Protein AF-A0A846MI63-F1 (afdb_monomer)

Nearest PDB structures (foldseek):
  7zah-assembly1_C  TM=7.031E-01  e=2.041E+00  Pyrococcus abyssi GE5
  9e7f-assembly1_Bc  TM=6.217E-01  e=7.383E+00  Pyrobaculum calidifontis JCM 11548

Foldseek 3Di:
DPPAADAQPPPRHGADPPFDKDWDFDDDPDPDPDPVVVCCVPGTRIHGPVRVVVVVVVVD

Secondary structure (DSSP, 8-state):
---S--B-TTT-PBPPTT--EEEE-PPPSS-S---HHHHHHHH-EEEEHHHHHHHHTT--

Mean predicted aligned error: 7.24 Å

Organism: NCBI:txid29396

Radius of gyration: 13.4 Å; Cα contacts (8 Å, |Δi|>4): 55; chains: 1; bounding box: 32×23×38 Å

Solvent-accessible surface area (backbone atoms only — not comparable to full-atom values): 3986 Å² total; per-residue (Å²): 134,93,83,69,71,60,45,21,75,82,80,64,46,69,57,60,91,90,57,67,70,44,70,54,63,80,80,76,92,67,93,65,93,69,56,60,71,60,49,44,70,74,59,38,45,41,32,39,52,72,64,52,57,60,58,62,67,76,78,116

Sequence (60 aa):
MFSRPPTCSVCGKPIEKNEPIYVRMRYPSYRGMVEIQAFLRQEGTIICEVCFSQKNNHEK

Structure (mmCIF, N/CA/C/O backbone):
data_AF-A0A846MI63-F1
#
_entry.id   AF-A0A846MI63-F1
#
loop_
_atom_site.group_PDB
_atom_site.id
_atom_site.type_symbol
_atom_site.label_atom_id
_atom_site.label_alt_id
_atom_site.label_comp_id
_atom_site.label_asym_id
_atom_site.label_entity_id
_atom_site.label_seq_id
_atom_site.pdbx_PDB_ins_code
_atom_site.Cartn_x
_atom_site.Cartn_y
_atom_site.Cartn_z
_atom_site.occupancy
_atom_site.B_iso_or_equiv
_atom_site.auth_seq_id
_atom_site.auth_comp_id
_atom_site.auth_asym_id
_atom_site.auth_atom_id
_atom_site.pdbx_PDB_model_num
ATOM 1 N N . MET A 1 1 ? -5.551 5.000 -15.386 1.00 41.25 1 MET A N 1
ATOM 2 C CA . MET A 1 1 ? -6.963 4.940 -14.944 1.00 41.25 1 MET A CA 1
ATOM 3 C C . MET A 1 1 ? -7.016 5.134 -13.432 1.00 41.25 1 MET A C 1
ATOM 5 O O . MET A 1 1 ? -6.614 4.239 -12.705 1.00 41.25 1 MET A O 1
ATOM 9 N N . PHE A 1 2 ? -7.442 6.311 -12.963 1.00 52.56 2 PHE A N 1
ATOM 10 C CA . PHE A 1 2 ? -7.525 6.685 -11.537 1.00 52.56 2 PHE A CA 1
ATOM 11 C C . PHE A 1 2 ? -8.923 6.418 -10.944 1.00 52.56 2 PHE A C 1
ATOM 13 O O . PHE A 1 2 ? -9.470 7.248 -10.229 1.00 52.56 2 PHE A O 1
ATOM 20 N N . SER A 1 3 ? -9.562 5.304 -11.300 1.00 57.94 3 SER A N 1
ATOM 21 C CA . SER A 1 3 ? -11.022 5.199 -11.134 1.00 57.94 3 SER A CA 1
ATOM 22 C C . SER A 1 3 ? -11.484 4.391 -9.926 1.00 57.94 3 SER A C 1
ATOM 24 O O . SER A 1 3 ? -12.686 4.322 -9.691 1.00 57.94 3 SER A O 1
ATOM 26 N N . ARG A 1 4 ? -10.581 3.775 -9.153 1.00 65.38 4 ARG A N 1
ATOM 27 C CA . ARG A 1 4 ? -10.967 3.084 -7.916 1.00 65.38 4 ARG A CA 1
ATOM 28 C C . ARG A 1 4 ? -10.012 3.447 -6.784 1.00 65.38 4 ARG A C 1
ATOM 30 O O . ARG A 1 4 ? -8.801 3.323 -6.984 1.00 65.38 4 ARG A O 1
ATOM 37 N N . PRO A 1 5 ? -10.529 3.917 -5.635 1.00 74.56 5 PRO A N 1
ATOM 38 C CA . PRO A 1 5 ? -9.701 4.091 -4.455 1.00 74.56 5 PRO A CA 1
ATOM 39 C C . PRO A 1 5 ? -9.087 2.732 -4.087 1.00 74.56 5 PRO A C 1
ATOM 41 O O . PRO A 1 5 ? -9.759 1.706 -4.243 1.00 74.56 5 PRO A O 1
ATOM 44 N N . PRO A 1 6 ? -7.817 2.695 -3.649 1.00 83.62 6 PRO A N 1
ATOM 45 C CA . PRO A 1 6 ? -7.233 1.463 -3.142 1.00 83.62 6 PRO A CA 1
ATOM 46 C C . PRO A 1 6 ? -8.101 0.931 -1.999 1.00 83.62 6 PRO A C 1
ATOM 48 O O . PRO A 1 6 ? -8.650 1.708 -1.225 1.00 83.62 6 PRO A O 1
ATOM 51 N N . THR A 1 7 ? -8.253 -0.386 -1.905 1.00 91.25 7 THR A N 1
ATOM 52 C CA . THR A 1 7 ? -9.049 -1.041 -0.859 1.00 91.25 7 THR A CA 1
ATOM 53 C C . THR A 1 7 ? -8.149 -1.862 0.048 1.00 91.25 7 THR A C 1
ATOM 55 O O . THR A 1 7 ? -7.163 -2.447 -0.405 1.00 91.25 7 THR A O 1
ATOM 58 N N . CYS A 1 8 ? -8.504 -1.962 1.325 1.00 91.81 8 CYS A N 1
ATOM 59 C CA . CYS A 1 8 ? -7.842 -2.873 2.247 1.00 91.81 8 CYS A CA 1
ATOM 60 C C . CYS A 1 8 ? -8.070 -4.326 1.809 1.00 91.81 8 CYS A C 1
ATOM 62 O O . CYS A 1 8 ? -9.207 -4.763 1.642 1.00 91.81 8 CYS A O 1
ATOM 64 N N . SER A 1 9 ? -6.997 -5.105 1.699 1.00 90.62 9 SER A N 1
ATOM 65 C CA . SER A 1 9 ? -7.059 -6.517 1.291 1.00 90.62 9 SER A CA 1
ATOM 66 C C . SER A 1 9 ? -7.648 -7.435 2.370 1.00 90.62 9 SER A C 1
ATOM 68 O O . SER A 1 9 ? -7.946 -8.590 2.094 1.00 90.62 9 SER A O 1
ATOM 70 N N . VAL A 1 10 ? -7.794 -6.941 3.606 1.00 91.19 10 VAL A N 1
ATOM 71 C CA . VAL A 1 10 ? -8.324 -7.712 4.744 1.00 91.19 10 VAL A CA 1
ATOM 72 C C . VAL A 1 10 ? -9.822 -7.482 4.932 1.00 91.19 10 VAL A C 1
ATOM 74 O O . VAL A 1 10 ? -10.569 -8.441 5.077 1.00 91.19 10 VAL A O 1
ATOM 77 N N . CYS A 1 11 ? -10.272 -6.224 4.941 1.00 91.56 11 CYS A N 1
ATOM 78 C CA . CYS A 1 11 ? -11.671 -5.878 5.220 1.00 91.56 11 CYS A CA 1
ATOM 79 C C . CYS A 1 11 ? -12.446 -5.352 4.004 1.00 91.56 11 CYS A C 1
ATOM 81 O O . CYS A 1 11 ? -13.632 -5.063 4.128 1.00 91.56 11 CYS A O 1
ATOM 83 N N . GLY A 1 12 ? -11.792 -5.174 2.852 1.00 90.06 12 GLY A N 1
ATOM 84 C CA . GLY A 1 12 ? -12.416 -4.691 1.616 1.00 90.06 12 GLY A CA 1
ATOM 85 C C . GLY A 1 12 ? -12.827 -3.216 1.627 1.00 90.06 12 GLY A C 1
ATOM 86 O O . GLY A 1 12 ? -13.329 -2.723 0.620 1.00 90.06 12 GLY A O 1
ATOM 87 N N . LYS A 1 13 ? -12.620 -2.493 2.736 1.00 90.69 13 LYS A N 1
ATOM 88 C CA . LYS A 1 13 ? -12.974 -1.072 2.837 1.00 90.69 13 LYS A CA 1
ATOM 89 C C . LYS A 1 13 ? -12.100 -0.224 1.902 1.00 90.69 13 LYS A C 1
ATOM 91 O O . LYS A 1 13 ? -10.902 -0.509 1.797 1.00 90.69 13 LYS A O 1
ATOM 96 N N . PRO A 1 14 ? -12.664 0.799 1.234 1.00 90.81 14 PRO A N 1
ATOM 97 C CA . PRO A 1 14 ? -11.865 1.783 0.516 1.00 90.81 14 PRO A C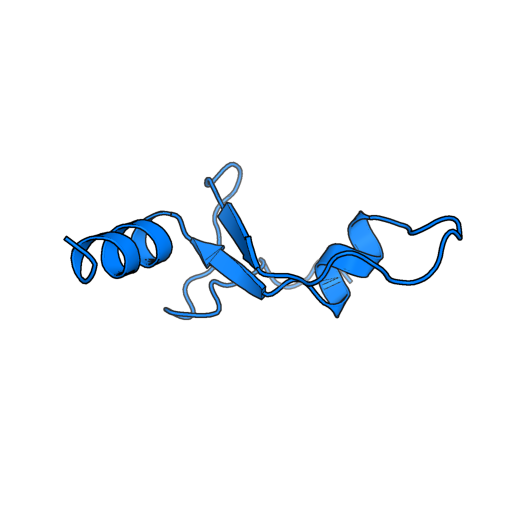A 1
ATOM 98 C C . PRO A 1 14 ? -10.978 2.539 1.507 1.00 90.81 14 PRO A C 1
ATOM 100 O O . PRO A 1 14 ? -11.414 2.848 2.611 1.00 90.81 14 PRO A O 1
ATOM 103 N N . ILE A 1 15 ? -9.744 2.808 1.098 1.00 89.62 15 ILE A N 1
ATOM 104 C CA . ILE A 1 15 ? -8.793 3.622 1.848 1.00 89.62 15 ILE A CA 1
ATOM 105 C C . ILE A 1 15 ? -9.109 5.095 1.583 1.00 89.62 15 ILE A C 1
ATOM 107 O O . ILE A 1 15 ? -9.215 5.518 0.424 1.00 89.62 15 ILE A O 1
ATOM 111 N N . GLU A 1 16 ? -9.256 5.872 2.649 1.00 88.38 16 GLU A N 1
ATOM 112 C CA . GLU A 1 16 ? -9.532 7.303 2.577 1.00 88.38 16 GLU A CA 1
ATOM 113 C C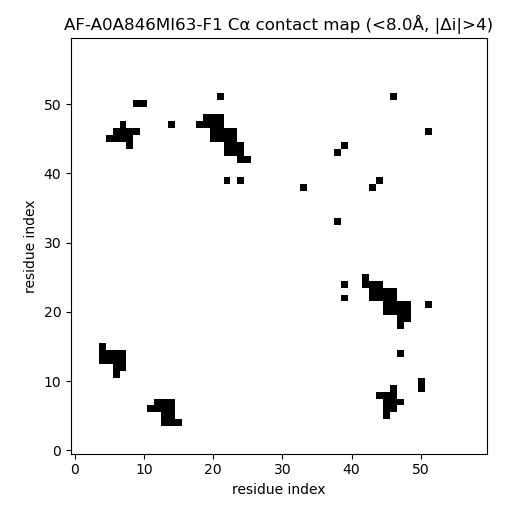 . GLU A 1 16 ? -8.266 8.128 2.287 1.00 88.38 16 GLU A C 1
ATOM 115 O O . GLU A 1 16 ? -7.125 7.666 2.376 1.00 88.38 16 GLU A O 1
ATOM 120 N N . LYS A 1 17 ? -8.451 9.394 1.887 1.00 85.44 17 LYS A N 1
ATOM 121 C CA . LYS A 1 17 ? -7.317 10.296 1.633 1.00 85.44 17 LYS A CA 1
ATOM 122 C C . LYS A 1 17 ? -6.549 10.547 2.932 1.00 85.44 17 LYS A C 1
ATOM 124 O O . LYS A 1 17 ? -7.153 10.931 3.925 1.00 85.44 17 LYS A O 1
ATOM 129 N N . ASN A 1 18 ? -5.222 10.423 2.876 1.00 86.25 18 ASN A N 1
ATOM 130 C CA . ASN A 1 18 ? -4.310 10.557 4.022 1.00 86.25 18 ASN A CA 1
ATOM 131 C C . ASN A 1 18 ? -4.520 9.524 5.147 1.00 86.25 18 ASN A C 1
ATOM 133 O O . ASN A 1 18 ? -3.987 9.714 6.238 1.00 86.25 18 ASN A O 1
ATOM 137 N N . GLU A 1 19 ? -5.247 8.430 4.901 1.00 88.62 19 GLU A N 1
ATOM 138 C CA . GLU A 1 19 ? -5.345 7.333 5.866 1.00 88.62 19 GLU A CA 1
ATOM 139 C C . GLU A 1 19 ? -4.000 6.580 5.958 1.00 88.62 19 GLU A C 1
ATOM 141 O O . GLU A 1 19 ? -3.401 6.264 4.920 1.00 88.62 19 GLU A O 1
ATOM 146 N N . PRO A 1 20 ? -3.501 6.275 7.170 1.00 91.38 20 PRO A N 1
ATOM 147 C CA . PRO A 1 20 ? -2.313 5.449 7.335 1.00 91.38 20 PRO A CA 1
ATOM 148 C C . PRO A 1 20 ? -2.553 4.033 6.799 1.00 91.38 20 PRO A C 1
ATOM 150 O O . PRO A 1 20 ? -3.496 3.334 7.181 1.00 91.38 20 PRO A O 1
ATOM 153 N N . ILE A 1 21 ? -1.652 3.588 5.924 1.00 91.50 21 ILE A N 1
ATOM 154 C CA . ILE A 1 21 ? -1.685 2.247 5.342 1.00 91.50 21 ILE A CA 1
ATOM 155 C C . ILE A 1 21 ? -0.380 1.500 5.570 1.00 91.50 21 ILE A C 1
ATOM 157 O O . ILE A 1 21 ? 0.706 2.075 5.614 1.00 91.50 21 ILE A O 1
ATOM 161 N N . TYR A 1 22 ? -0.508 0.182 5.622 1.00 91.69 22 TYR A N 1
ATOM 162 C CA . TYR A 1 22 ? 0.591 -0.762 5.658 1.00 91.69 22 TYR A CA 1
ATOM 163 C C . TYR A 1 22 ? 0.602 -1.539 4.351 1.00 91.69 22 TYR A C 1
ATOM 165 O O . TYR A 1 22 ? -0.435 -2.017 3.887 1.00 91.69 22 TYR A O 1
ATOM 173 N N . VAL A 1 23 ? 1.782 -1.684 3.756 1.00 90.69 23 VAL A N 1
ATOM 174 C CA . VAL A 1 23 ? 1.951 -2.464 2.531 1.00 90.69 23 VAL A CA 1
ATOM 175 C C . VAL A 1 23 ? 2.809 -3.678 2.837 1.00 90.69 23 VAL A C 1
ATOM 177 O O . VAL A 1 23 ? 3.957 -3.552 3.259 1.00 90.69 23 VAL A O 1
ATOM 180 N N . ARG A 1 24 ? 2.251 -4.870 2.612 1.00 89.69 24 ARG A N 1
ATOM 181 C CA . ARG A 1 24 ? 3.011 -6.120 2.648 1.00 89.69 24 ARG A CA 1
ATOM 182 C C . ARG A 1 24 ? 3.447 -6.464 1.231 1.00 89.69 24 ARG A C 1
ATOM 184 O O . ARG A 1 24 ? 2.605 -6.694 0.367 1.00 89.69 24 ARG A O 1
ATOM 191 N N . MET A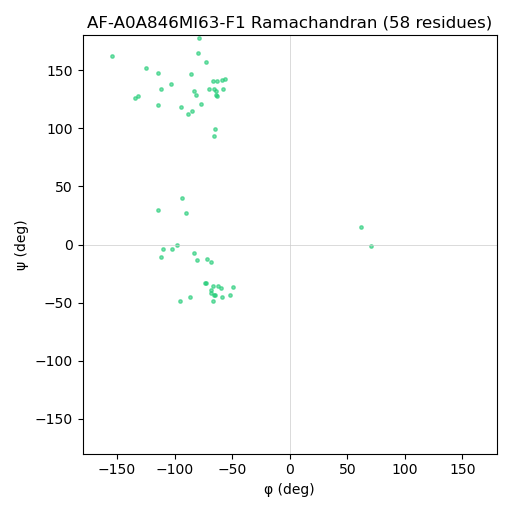 1 25 ? 4.754 -6.524 1.014 1.00 87.12 25 MET A N 1
ATOM 192 C CA . MET A 1 25 ? 5.367 -6.872 -0.269 1.00 87.12 25 MET A CA 1
ATOM 193 C C . MET A 1 25 ? 6.758 -7.465 -0.053 1.00 87.12 25 MET A C 1
ATOM 195 O O . MET A 1 25 ? 7.348 -7.305 1.017 1.00 87.12 25 MET A O 1
ATOM 199 N N . ARG A 1 26 ? 7.289 -8.149 -1.068 1.00 86.19 26 ARG A N 1
ATOM 200 C CA . ARG A 1 26 ? 8.690 -8.580 -1.076 1.00 86.19 26 ARG A CA 1
ATOM 201 C C . ARG A 1 26 ? 9.568 -7.457 -1.613 1.00 86.19 26 ARG A C 1
ATOM 203 O O . ARG A 1 26 ? 9.151 -6.693 -2.478 1.00 86.19 26 ARG A O 1
ATOM 210 N N . TYR A 1 27 ? 10.790 -7.369 -1.096 1.00 83.62 27 TYR A N 1
ATOM 211 C CA . TYR A 1 27 ? 11.777 -6.459 -1.659 1.00 83.62 27 TYR A CA 1
ATOM 212 C C . TYR A 1 27 ? 12.138 -6.923 -3.085 1.00 83.62 27 TYR A C 1
ATOM 214 O O . TYR A 1 27 ? 12.360 -8.126 -3.272 1.00 83.62 27 TYR A O 1
ATOM 222 N N . PRO A 1 28 ? 12.184 -6.021 -4.085 1.00 80.50 28 PRO A N 1
ATOM 223 C CA . PRO A 1 28 ? 12.470 -6.405 -5.461 1.00 80.50 28 PRO A CA 1
ATOM 224 C C . PRO A 1 28 ? 13.826 -7.109 -5.565 1.00 80.50 28 PRO A C 1
ATOM 226 O O . PRO A 1 28 ? 14.828 -6.648 -5.023 1.00 80.50 28 PRO A O 1
ATOM 229 N N . SER A 1 29 ? 13.875 -8.231 -6.284 1.00 80.25 29 SER A N 1
ATOM 230 C CA . SER A 1 29 ? 15.119 -8.995 -6.465 1.00 80.25 29 SER A CA 1
ATOM 231 C C . SER A 1 29 ? 16.039 -8.417 -7.548 1.00 80.25 29 SER A C 1
ATOM 233 O O . SER A 1 29 ? 17.205 -8.796 -7.628 1.00 80.25 29 SER A O 1
ATOM 235 N N . TYR A 1 30 ? 15.537 -7.501 -8.380 1.00 78.88 30 TYR A N 1
ATOM 236 C CA . TYR A 1 30 ? 16.284 -6.878 -9.469 1.00 78.88 30 TYR A CA 1
ATOM 237 C C . TYR A 1 30 ? 16.722 -5.455 -9.097 1.00 78.88 30 TYR A C 1
ATOM 239 O O . TYR A 1 30 ? 15.960 -4.683 -8.524 1.00 78.88 30 TYR A O 1
ATOM 247 N N . ARG A 1 31 ? 17.967 -5.097 -9.446 1.00 65.44 31 ARG A N 1
ATOM 248 C CA . ARG A 1 31 ? 18.592 -3.789 -9.150 1.00 65.44 31 ARG A CA 1
ATOM 249 C C . ARG A 1 31 ? 18.357 -2.732 -10.245 1.00 65.44 31 ARG A C 1
ATOM 251 O O . ARG A 1 31 ? 19.198 -1.862 -10.449 1.00 65.44 31 ARG A O 1
ATOM 258 N N . GLY A 1 32 ? 17.264 -2.847 -11.000 1.00 70.81 32 GLY A N 1
ATOM 259 C CA . GLY A 1 32 ? 16.898 -1.873 -12.037 1.00 70.81 32 GLY A CA 1
ATOM 260 C C . GLY A 1 32 ? 16.257 -0.610 -11.454 1.00 70.81 32 GLY A C 1
ATOM 261 O O . GLY A 1 32 ? 16.015 -0.530 -10.250 1.00 70.81 32 GLY A O 1
ATOM 262 N N . MET A 1 33 ? 15.925 0.365 -12.309 1.00 71.31 33 MET A N 1
ATOM 263 C CA . MET A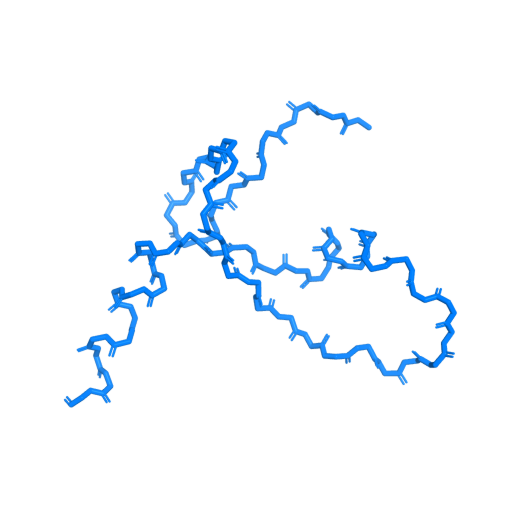 1 33 ? 14.997 1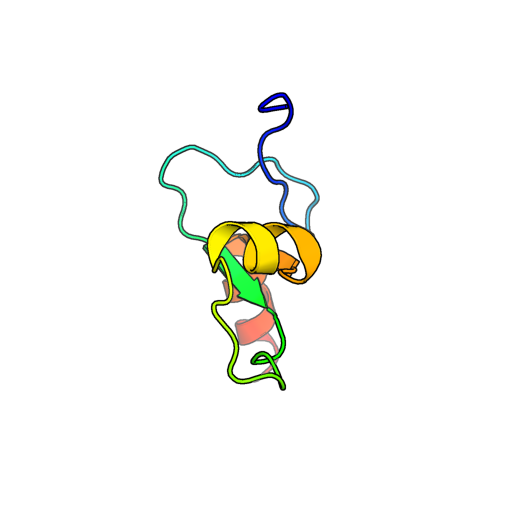.433 -11.920 1.00 71.31 33 MET A CA 1
ATOM 264 C C . MET A 1 33 ? 13.624 0.806 -11.670 1.00 71.31 33 MET A C 1
ATOM 266 O O . MET A 1 33 ? 12.890 0.495 -12.604 1.00 71.31 33 MET A O 1
ATOM 270 N N . VAL A 1 34 ? 13.297 0.579 -10.402 1.00 67.31 34 VAL A N 1
ATOM 271 C CA . VAL A 1 34 ? 11.948 0.195 -10.002 1.00 67.31 34 VAL A CA 1
ATOM 272 C C . VAL A 1 34 ? 11.157 1.480 -9.844 1.00 67.31 34 VAL A C 1
ATOM 274 O O . VAL A 1 34 ? 11.429 2.279 -8.947 1.00 67.31 34 VAL A O 1
ATOM 277 N N . GLU A 1 35 ? 10.152 1.682 -10.687 1.00 78.44 35 GLU A N 1
ATOM 278 C CA . GLU A 1 35 ? 9.122 2.666 -10.388 1.00 78.44 35 GLU A CA 1
ATOM 279 C C . GLU A 1 35 ? 8.363 2.183 -9.149 1.00 78.44 35 GLU A C 1
ATOM 281 O O . GLU A 1 35 ? 7.429 1.389 -9.246 1.00 78.44 35 GLU A O 1
ATOM 286 N N . ILE A 1 36 ? 8.782 2.642 -7.966 1.00 75.81 36 ILE A N 1
ATOM 287 C CA . ILE A 1 36 ? 8.224 2.231 -6.668 1.00 75.81 36 ILE A CA 1
ATOM 288 C C . ILE A 1 36 ? 6.695 2.320 -6.675 1.00 75.81 36 ILE A C 1
ATOM 290 O O . ILE A 1 36 ? 6.030 1.440 -6.143 1.00 75.81 36 ILE A O 1
ATOM 294 N N . GLN A 1 37 ? 6.121 3.322 -7.346 1.00 75.44 37 GLN A N 1
ATOM 295 C CA . GLN A 1 37 ? 4.671 3.449 -7.499 1.00 75.44 37 GLN A CA 1
ATOM 296 C C . GLN A 1 37 ? 4.041 2.311 -8.313 1.00 75.44 37 GLN A C 1
ATOM 298 O O . GLN A 1 37 ? 2.988 1.804 -7.931 1.00 75.44 37 GLN A O 1
ATOM 303 N N . ALA A 1 38 ? 4.652 1.913 -9.430 1.00 79.75 38 ALA A N 1
ATOM 304 C CA . ALA A 1 38 ? 4.171 0.802 -10.244 1.00 79.75 38 ALA A CA 1
ATOM 305 C C . ALA A 1 38 ? 4.332 -0.528 -9.497 1.00 79.75 38 ALA A C 1
ATOM 307 O O . ALA A 1 38 ? 3.401 -1.328 -9.454 1.00 79.75 38 ALA A O 1
ATOM 308 N N . PHE A 1 39 ? 5.468 -0.713 -8.825 1.00 82.75 39 PHE A N 1
ATOM 309 C CA . PHE A 1 39 ? 5.763 -1.915 -8.053 1.00 82.75 39 PHE A CA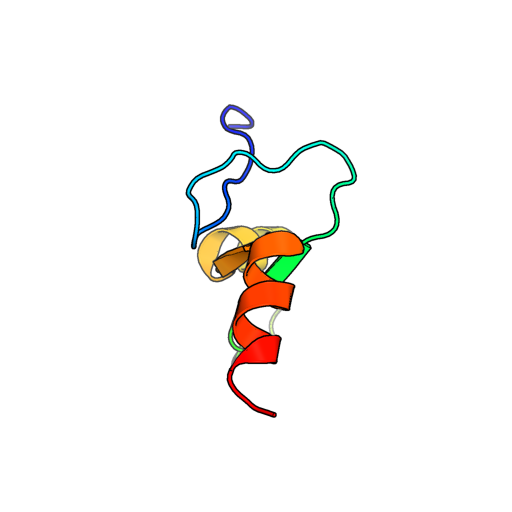 1
ATOM 310 C C . PHE A 1 39 ? 4.830 -2.075 -6.845 1.00 82.75 39 PHE A C 1
ATOM 312 O O . PHE A 1 39 ? 4.262 -3.143 -6.640 1.00 82.75 39 PHE A O 1
ATOM 319 N N . LEU A 1 40 ? 4.562 -0.994 -6.105 1.00 83.19 40 LEU A N 1
ATOM 320 C CA . LEU A 1 40 ? 3.561 -0.973 -5.032 1.00 83.19 40 LEU A CA 1
ATOM 321 C C . LEU A 1 40 ? 2.156 -1.317 -5.539 1.00 83.19 40 LEU A C 1
ATOM 323 O O . LEU A 1 40 ? 1.408 -1.987 -4.838 1.00 83.19 40 LEU A O 1
ATOM 327 N N . ARG A 1 41 ? 1.783 -0.876 -6.746 1.00 78.75 41 ARG A N 1
ATOM 328 C CA . ARG A 1 41 ? 0.470 -1.190 -7.336 1.00 78.75 41 ARG A CA 1
ATOM 329 C C . ARG A 1 41 ? 0.349 -2.640 -7.796 1.00 78.75 41 ARG A C 1
ATOM 331 O O . ARG A 1 41 ? -0.754 -3.172 -7.771 1.00 78.75 41 ARG A O 1
ATOM 338 N N . GLN A 1 42 ? 1.440 -3.239 -8.268 1.00 80.31 42 GLN A N 1
ATOM 339 C CA . GLN A 1 42 ? 1.440 -4.597 -8.817 1.00 80.31 42 GLN A CA 1
ATOM 340 C C . GLN A 1 42 ? 1.630 -5.664 -7.738 1.00 80.31 42 GLN A C 1
ATOM 342 O O . GLN A 1 42 ? 0.917 -6.662 -7.739 1.00 80.31 42 GLN A O 1
ATOM 347 N N . GLU A 1 43 ? 2.575 -5.453 -6.821 1.00 83.38 43 GLU A N 1
ATOM 348 C CA . GLU A 1 43 ? 2.980 -6.454 -5.825 1.00 83.38 43 GLU A CA 1
ATOM 349 C C . GLU A 1 43 ? 2.601 -6.083 -4.385 1.00 83.38 43 GLU A C 1
ATOM 351 O O . GLU A 1 43 ? 2.701 -6.909 -3.474 1.00 83.38 43 GLU A O 1
ATOM 356 N N . GLY A 1 44 ? 2.168 -4.844 -4.146 1.00 86.94 44 GLY A N 1
ATOM 357 C CA . GLY A 1 44 ? 1.797 -4.373 -2.818 1.00 86.94 44 GLY A CA 1
ATOM 358 C C . GLY A 1 44 ? 0.423 -4.870 -2.382 1.00 86.94 44 GLY A C 1
ATOM 359 O O . GLY A 1 44 ? -0.597 -4.542 -2.981 1.00 86.94 44 GLY A O 1
ATOM 360 N N . THR A 1 45 ? 0.376 -5.600 -1.267 1.00 90.75 45 THR A N 1
ATOM 361 C CA . THR A 1 45 ? -0.881 -5.876 -0.560 1.00 90.75 45 THR A CA 1
ATOM 362 C C . THR A 1 45 ? -1.150 -4.756 0.438 1.00 90.75 45 THR A C 1
ATOM 364 O O . THR A 1 45 ? -0.426 -4.625 1.426 1.00 90.75 45 THR A O 1
ATOM 367 N N . ILE A 1 46 ? -2.190 -3.955 0.195 1.00 91.12 46 ILE A N 1
ATOM 368 C CA . ILE A 1 46 ? -2.567 -2.820 1.051 1.00 91.12 46 ILE A CA 1
ATOM 369 C C . ILE A 1 46 ? -3.421 -3.302 2.228 1.00 91.12 46 ILE A C 1
ATOM 371 O O . ILE A 1 46 ? -4.390 -4.045 2.046 1.00 91.12 46 ILE A O 1
ATOM 375 N N . ILE A 1 47 ? -3.077 -2.857 3.434 1.00 92.94 47 ILE A N 1
ATOM 376 C CA . ILE A 1 47 ? -3.741 -3.175 4.701 1.00 92.94 47 ILE A CA 1
ATOM 377 C C . ILE A 1 47 ? -3.971 -1.857 5.454 1.00 92.94 47 ILE A C 1
ATOM 379 O O . ILE A 1 47 ? -3.032 -1.086 5.635 1.00 92.94 47 ILE A O 1
ATOM 383 N N . CYS A 1 48 ? -5.202 -1.584 5.895 1.00 93.06 48 CYS A N 1
ATOM 384 C CA . CYS A 1 48 ? -5.483 -0.406 6.721 1.00 93.06 48 CYS A CA 1
ATOM 385 C C . CYS A 1 48 ? -4.945 -0.577 8.147 1.00 93.06 48 CYS A C 1
ATOM 387 O O . CYS A 1 48 ? -4.795 -1.702 8.638 1.00 93.06 48 CYS A O 1
ATOM 389 N N . GLU A 1 49 ? -4.707 0.538 8.832 1.00 90.94 49 GLU A N 1
ATOM 390 C CA . GLU A 1 49 ? -4.214 0.561 10.213 1.00 90.94 49 GLU A CA 1
ATOM 391 C C . GLU A 1 49 ? -5.052 -0.302 11.159 1.00 90.94 49 GLU A C 1
ATOM 393 O O . GLU A 1 49 ? -4.513 -1.098 11.925 1.00 90.94 49 GLU A O 1
ATOM 398 N N . VAL A 1 50 ? -6.378 -0.235 11.043 1.00 90.75 50 VAL A N 1
ATOM 39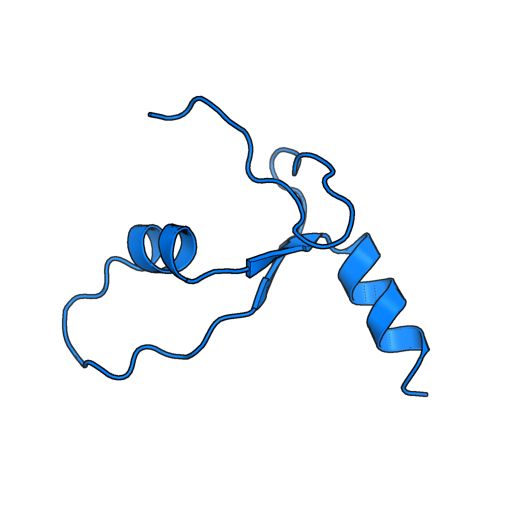9 C CA . VAL A 1 50 ? -7.299 -1.011 11.885 1.00 90.75 50 VAL A CA 1
ATOM 400 C C . VAL A 1 50 ? -7.056 -2.519 11.753 1.00 90.75 50 VAL A C 1
ATOM 402 O O . VAL A 1 50 ? -6.999 -3.234 12.754 1.00 90.75 50 VAL A O 1
ATOM 405 N N . CYS A 1 51 ? -6.895 -3.020 10.525 1.00 90.69 51 CYS A N 1
ATOM 406 C CA . CYS A 1 51 ? -6.655 -4.442 10.275 1.00 90.69 51 CYS A CA 1
ATOM 407 C C . CYS A 1 51 ? -5.239 -4.873 10.661 1.00 90.69 51 CYS A C 1
ATOM 409 O O . CYS A 1 51 ? -5.044 -6.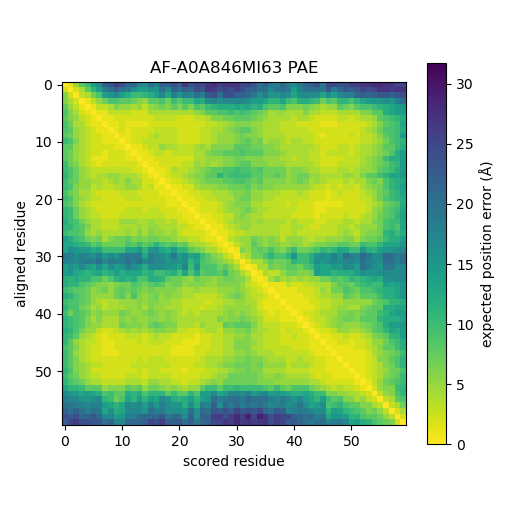011 11.090 1.00 90.69 51 CYS A O 1
ATOM 411 N N . PHE A 1 52 ? -4.258 -3.984 10.515 1.00 90.62 52 PHE A N 1
ATOM 412 C CA . PHE A 1 52 ? -2.895 -4.244 10.959 1.00 90.62 52 PHE A CA 1
ATOM 413 C C . PHE A 1 52 ? -2.829 -4.355 12.490 1.00 90.62 52 PHE A C 1
ATOM 415 O O . PHE A 1 52 ? -2.335 -5.349 13.019 1.00 90.62 52 PHE A O 1
ATOM 422 N N . SER A 1 53 ? -3.423 -3.403 13.209 1.00 88.44 53 SER A N 1
ATOM 423 C CA . SER A 1 53 ? -3.471 -3.380 14.675 1.00 88.44 53 SER A CA 1
ATOM 424 C C . SER A 1 53 ? -4.214 -4.579 15.272 1.00 88.44 53 SER A C 1
ATOM 426 O O . SER A 1 53 ? -3.786 -5.117 16.288 1.00 88.44 53 SER A O 1
ATOM 428 N N . GLN A 1 54 ? -5.280 -5.069 14.628 1.00 83.62 54 GLN A N 1
ATOM 429 C CA . GLN A 1 54 ? -5.987 -6.275 15.083 1.00 83.62 54 GLN A CA 1
ATOM 430 C C . GLN A 1 54 ? -5.148 -7.554 14.968 1.00 83.62 54 GLN A C 1
ATOM 432 O O . GLN A 1 54 ? -5.247 -8.413 15.840 1.00 83.62 54 GLN A O 1
ATOM 437 N N . LYS A 1 55 ? -4.302 -7.686 13.936 1.00 67.25 55 LYS A N 1
ATOM 438 C CA . LYS A 1 55 ? -3.414 -8.853 13.800 1.00 67.25 55 LYS A CA 1
ATOM 439 C C . LYS A 1 55 ? -2.326 -8.891 14.870 1.00 67.25 55 LYS A C 1
ATOM 441 O O . LYS A 1 55 ? -2.054 -9.958 15.403 1.00 67.25 55 LYS A O 1
ATOM 446 N N . ASN A 1 56 ? -1.766 -7.737 15.227 1.00 59.94 56 ASN A N 1
ATOM 447 C CA . ASN A 1 56 ? -0.709 -7.655 16.240 1.00 59.94 56 ASN A CA 1
ATOM 448 C C . ASN A 1 56 ? -1.189 -7.984 17.668 1.00 59.94 56 ASN A C 1
ATOM 450 O O . ASN A 1 56 ? -0.365 -8.234 18.541 1.00 59.94 56 ASN A O 1
ATOM 454 N N . ASN A 1 57 ? -2.502 -8.013 17.922 1.00 56.69 57 ASN A N 1
ATOM 455 C CA . ASN A 1 57 ? -3.051 -8.367 19.235 1.00 56.69 57 ASN A CA 1
ATOM 456 C C . ASN A 1 57 ? -3.167 -9.884 19.483 1.00 56.69 57 ASN A C 1
ATOM 458 O O . ASN A 1 57 ? -3.484 -10.271 20.602 1.00 56.69 57 ASN A O 1
ATOM 462 N N . HIS A 1 58 ? -2.921 -10.740 18.482 1.00 55.06 58 HIS A N 1
ATOM 463 C CA . HIS A 1 58 ? -2.951 -12.205 18.646 1.00 55.06 58 HIS A CA 1
ATOM 464 C C . HIS A 1 58 ? -1.549 -12.820 18.855 1.00 55.06 58 HIS A C 1
ATOM 466 O O . HIS A 1 58 ? -1.426 -14.029 19.009 1.00 55.06 58 HIS A O 1
ATOM 472 N N . GLU A 1 59 ? -0.490 -12.007 18.862 1.00 53.22 59 GLU A N 1
ATOM 473 C CA . GLU A 1 59 ? 0.907 -12.443 19.054 1.00 53.22 59 GLU A CA 1
ATOM 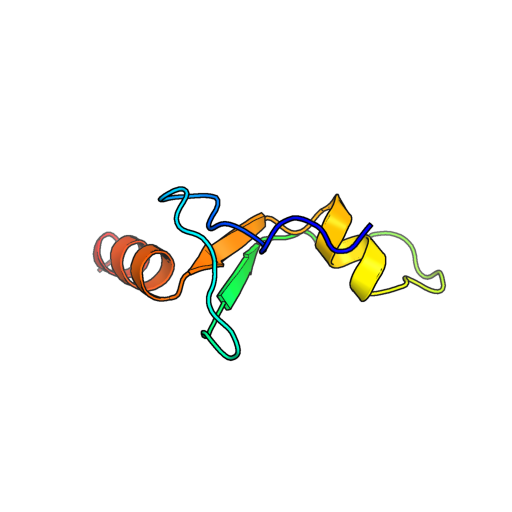474 C C . GLU A 1 59 ? 1.516 -11.892 20.358 1.00 53.22 59 GLU A C 1
ATOM 476 O O . GLU A 1 59 ? 2.721 -11.651 20.437 1.00 53.22 59 GLU A O 1
ATOM 481 N N . LYS A 1 60 ? 0.688 -11.673 21.388 1.00 44.03 60 LYS A N 1
ATOM 482 C CA . LYS A 1 60 ? 1.151 -11.270 22.721 1.00 44.03 60 LYS A CA 1
ATOM 483 C C . LYS A 1 60 ? 0.874 -12.333 23.771 1.00 44.03 60 LYS A C 1
ATOM 485 O O . LYS A 1 60 ? -0.247 -12.883 23.753 1.00 44.03 60 LYS A O 1
#

pLDDT: mean 80.2, std 13.23, range [41.25, 93.06]